Protein AF-A0A7X8B6Q8-F1 (afdb_monomer_lite)

Structure (mmCIF, N/CA/C/O backbone):
data_AF-A0A7X8B6Q8-F1
#
_entry.id   AF-A0A7X8B6Q8-F1
#
loop_
_atom_site.group_PDB
_atom_site.id
_atom_site.type_symbol
_atom_site.label_atom_id
_atom_site.label_alt_id
_atom_site.label_comp_id
_atom_site.label_asym_id
_atom_site.label_entity_id
_atom_site.label_seq_id
_atom_site.pdbx_PDB_ins_code
_atom_site.Cartn_x
_atom_site.Cartn_y
_atom_site.Cartn_z
_atom_site.occupancy
_atom_site.B_iso_or_equiv
_atom_site.auth_seq_id
_atom_site.auth_comp_id
_atom_site.auth_asym_id
_atom_site.auth_atom_id
_atom_site.pdbx_PDB_model_num
ATOM 1 N N . MET A 1 1 ? -14.117 15.485 -7.821 1.00 44.62 1 MET A N 1
ATOM 2 C CA . MET A 1 1 ? -12.873 15.792 -7.084 1.00 44.62 1 MET A CA 1
ATOM 3 C C . MET A 1 1 ? -12.326 14.470 -6.562 1.00 44.62 1 MET A C 1
ATOM 5 O O . MET A 1 1 ? -12.968 13.902 -5.698 1.00 44.62 1 MET A O 1
ATOM 9 N N . GLY A 1 2 ? -11.271 13.896 -7.149 1.00 49.81 2 GLY A N 1
ATOM 10 C CA . GLY A 1 2 ? -10.800 12.561 -6.719 1.00 49.81 2 GLY A CA 1
ATOM 11 C C . GLY A 1 2 ? -9.535 12.021 -7.396 1.00 49.81 2 GLY A C 1
ATOM 12 O O . GLY A 1 2 ? -9.106 10.911 -7.097 1.00 49.81 2 GLY A O 1
ATOM 13 N N . THR A 1 3 ? -8.932 12.778 -8.315 1.00 51.31 3 THR A N 1
ATOM 14 C CA . THR A 1 3 ? -7.701 12.407 -9.034 1.00 51.31 3 THR A CA 1
ATOM 15 C C . THR A 1 3 ? -6.454 13.127 -8.520 1.00 51.31 3 THR A C 1
ATOM 17 O O . THR A 1 3 ? -5.347 12.645 -8.758 1.00 51.31 3 THR A O 1
ATOM 20 N N . SER A 1 4 ? -6.618 14.248 -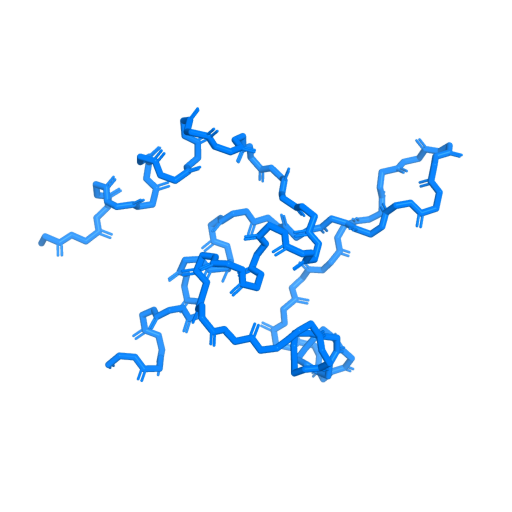7.812 1.00 57.91 4 SER A N 1
ATOM 21 C CA . SER A 1 4 ? -5.511 15.090 -7.343 1.00 57.91 4 SER A CA 1
ATOM 22 C C . SER A 1 4 ? -4.692 14.404 -6.251 1.00 57.91 4 SER A C 1
ATOM 24 O O . SER A 1 4 ? -3.471 14.370 -6.343 1.00 57.91 4 SER A O 1
ATOM 26 N N . ASP A 1 5 ? -5.351 13.756 -5.290 1.00 66.00 5 ASP A N 1
ATOM 27 C CA . ASP A 1 5 ? -4.690 13.070 -4.174 1.00 66.00 5 ASP A CA 1
ATOM 28 C C . ASP A 1 5 ? -3.828 11.892 -4.647 1.00 66.00 5 ASP A C 1
ATOM 30 O O . ASP A 1 5 ? -2.729 11.666 -4.147 1.00 66.00 5 ASP A O 1
ATOM 34 N N . ILE A 1 6 ? -4.291 11.166 -5.673 1.00 65.62 6 ILE A N 1
ATOM 35 C CA . ILE A 1 6 ? -3.550 10.039 -6.254 1.00 65.62 6 ILE A CA 1
ATOM 36 C C . ILE A 1 6 ? -2.296 10.540 -6.976 1.00 65.62 6 ILE A C 1
ATOM 38 O O . ILE A 1 6 ? -1.233 9.933 -6.845 1.00 65.62 6 ILE A O 1
ATOM 42 N N . GLN A 1 7 ? -2.406 11.635 -7.738 1.00 67.44 7 GLN A N 1
ATOM 43 C CA . GLN A 1 7 ? -1.255 12.217 -8.431 1.00 67.44 7 GLN A CA 1
ATOM 44 C C . GLN A 1 7 ? -0.236 12.806 -7.457 1.00 67.44 7 GLN A C 1
ATOM 46 O O . GLN A 1 7 ? 0.957 12.592 -7.659 1.00 67.44 7 GLN A O 1
ATOM 51 N N . ASP A 1 8 ? -0.682 13.458 -6.384 1.00 70.31 8 ASP A N 1
ATOM 52 C CA . ASP A 1 8 ? 0.207 14.005 -5.355 1.00 70.31 8 ASP A CA 1
ATOM 53 C C . ASP A 1 8 ? 0.975 12.884 -4.632 1.00 70.31 8 ASP A C 1
ATOM 55 O O . ASP A 1 8 ? 2.199 12.925 -4.504 1.00 70.31 8 ASP A O 1
ATOM 59 N N . LEU A 1 9 ? 0.285 11.787 -4.296 1.00 68.56 9 LEU A N 1
ATOM 60 C CA . LEU A 1 9 ? 0.898 10.578 -3.738 1.00 68.56 9 LEU A CA 1
ATOM 61 C C . LEU A 1 9 ? 1.909 9.929 -4.695 1.00 68.56 9 LEU A C 1
ATOM 63 O O . LEU A 1 9 ? 2.972 9.479 -4.256 1.00 68.56 9 LEU A O 1
ATOM 67 N N . ILE A 1 10 ? 1.605 9.881 -5.996 1.00 71.38 10 ILE A N 1
ATOM 68 C CA . ILE A 1 10 ? 2.524 9.358 -7.018 1.00 71.38 10 ILE A CA 1
ATOM 69 C C . ILE A 1 10 ? 3.741 10.275 -7.179 1.00 71.38 10 ILE A C 1
ATOM 71 O O . ILE A 1 10 ? 4.853 9.768 -7.311 1.00 71.38 10 ILE A O 1
ATOM 75 N N . ALA A 1 11 ? 3.565 11.595 -7.151 1.00 72.12 11 ALA A N 1
ATOM 76 C CA . ALA A 1 11 ? 4.666 12.549 -7.244 1.00 72.12 11 ALA A CA 1
ATOM 77 C C . ALA A 1 11 ? 5.578 12.479 -6.007 1.00 72.12 11 ALA A C 1
ATOM 79 O O . ALA A 1 11 ? 6.801 12.500 -6.136 1.00 72.12 11 ALA A O 1
ATOM 80 N N . LYS A 1 12 ? 4.992 12.325 -4.815 1.00 72.19 12 LYS A N 1
ATOM 81 C CA . LYS A 1 12 ? 5.708 12.325 -3.533 1.00 72.19 12 LYS A CA 1
ATOM 82 C C . LYS A 1 12 ? 6.433 11.015 -3.226 1.00 72.19 12 LYS A C 1
ATOM 84 O O . LYS A 1 12 ? 7.526 11.039 -2.668 1.00 72.19 12 LYS A O 1
ATOM 89 N N . HIS A 1 13 ? 5.844 9.871 -3.578 1.00 67.94 13 HIS A N 1
ATOM 90 C CA . HIS A 1 13 ? 6.389 8.551 -3.234 1.00 67.94 13 HIS A CA 1
ATOM 91 C C . HIS A 1 13 ? 6.789 7.695 -4.445 1.00 67.94 13 HIS A C 1
ATOM 93 O O . HIS A 1 13 ? 7.304 6.585 -4.283 1.00 67.94 13 HIS A O 1
ATOM 99 N N . GLY A 1 14 ? 6.579 8.201 -5.660 1.00 72.81 14 GLY A N 1
ATOM 100 C CA . GLY A 1 14 ? 6.797 7.476 -6.905 1.00 72.81 14 GLY A CA 1
ATOM 101 C C . GLY A 1 14 ? 5.639 6.541 -7.264 1.00 72.81 14 GLY A C 1
ATOM 102 O O . GLY A 1 14 ? 4.654 6.386 -6.541 1.00 72.81 14 GLY A O 1
ATOM 103 N N . SER A 1 15 ? 5.758 5.867 -8.410 1.00 73.12 15 SER A N 1
ATOM 104 C CA . SER A 1 15 ? 4.722 4.954 -8.920 1.00 73.12 15 SER A CA 1
ATOM 105 C C . SER A 1 15 ? 4.624 3.624 -8.157 1.00 73.12 15 SER A C 1
ATOM 107 O O . SER A 1 15 ? 3.646 2.889 -8.320 1.00 73.12 15 SER A O 1
ATOM 109 N N . MET A 1 16 ? 5.634 3.288 -7.349 1.00 74.88 16 MET A N 1
ATOM 110 C CA . MET A 1 16 ? 5.703 2.052 -6.570 1.00 74.88 16 MET A CA 1
ATOM 111 C C . MET A 1 16 ? 6.236 2.323 -5.162 1.00 74.88 16 MET A C 1
ATOM 113 O O . MET A 1 16 ? 7.384 2.730 -4.990 1.00 74.88 16 MET A O 1
ATOM 117 N N . VAL A 1 17 ? 5.430 2.001 -4.158 1.00 77.50 17 VAL A N 1
ATOM 118 C CA . VAL A 1 17 ? 5.722 2.194 -2.738 1.00 77.50 17 VAL A CA 1
ATOM 119 C C . VAL A 1 17 ? 6.025 0.879 -2.034 1.00 77.50 17 VAL A C 1
ATOM 121 O O . VAL A 1 17 ? 5.579 -0.195 -2.433 1.00 77.50 17 VAL A O 1
ATOM 124 N N . SER A 1 18 ? 6.828 0.948 -0.976 1.00 79.00 18 SER A N 1
ATOM 125 C CA . SER A 1 18 ? 7.081 -0.201 -0.103 1.00 79.00 18 SER A CA 1
ATOM 126 C C . SER A 1 18 ? 5.929 -0.397 0.893 1.00 79.00 18 SER A C 1
ATOM 128 O O . SER A 1 18 ? 5.158 0.527 1.136 1.00 79.00 18 SER A O 1
ATOM 130 N N . TYR A 1 19 ? 5.811 -1.584 1.495 1.00 76.19 19 TYR A N 1
ATOM 131 C CA . TYR A 1 19 ? 4.814 -1.853 2.543 1.00 76.19 19 TYR A CA 1
ATOM 132 C C . TYR A 1 19 ? 4.799 -0.845 3.708 1.00 76.19 19 TYR A C 1
ATOM 134 O O . TYR A 1 19 ? 3.7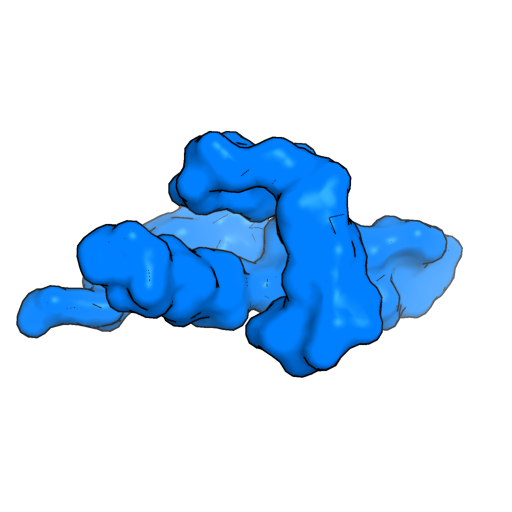03 -0.422 4.064 1.00 76.19 19 TYR A O 1
ATOM 142 N N . PRO A 1 20 ? 5.940 -0.464 4.322 1.00 79.38 20 PRO A N 1
ATOM 143 C CA . PRO A 1 20 ? 5.922 0.520 5.406 1.00 79.38 20 PRO A CA 1
ATOM 144 C C . PRO A 1 20 ? 5.448 1.895 4.922 1.00 79.38 20 PRO A C 1
ATOM 146 O O . PRO A 1 20 ? 4.590 2.491 5.557 1.00 79.38 20 PRO A O 1
ATOM 149 N N . THR A 1 21 ? 5.887 2.340 3.741 1.00 78.56 21 THR A N 1
ATOM 150 C CA . THR A 1 21 ? 5.403 3.596 3.144 1.00 78.56 21 THR A CA 1
ATOM 151 C C . THR A 1 21 ? 3.898 3.552 2.868 1.00 78.56 21 THR A C 1
ATOM 153 O O . THR A 1 21 ? 3.178 4.499 3.155 1.00 78.56 21 THR A O 1
ATOM 156 N N . ALA A 1 22 ? 3.392 2.435 2.342 1.00 76.88 22 ALA A N 1
ATOM 157 C CA . ALA A 1 22 ? 1.962 2.262 2.112 1.00 76.88 22 ALA A CA 1
ATOM 158 C C . ALA A 1 22 ? 1.165 2.271 3.426 1.00 76.88 22 ALA A C 1
ATOM 160 O O . ALA A 1 22 ? 0.067 2.819 3.449 1.00 76.88 22 ALA A O 1
ATOM 161 N N . ALA A 1 23 ? 1.714 1.702 4.503 1.00 81.00 23 ALA A N 1
ATOM 162 C CA . ALA A 1 23 ? 1.095 1.692 5.826 1.00 81.00 23 ALA A CA 1
ATOM 163 C C . ALA A 1 23 ? 0.954 3.102 6.415 1.00 81.00 23 ALA A C 1
ATOM 165 O O . ALA A 1 23 ? -0.098 3.425 6.958 1.00 81.00 23 ALA A O 1
ATOM 166 N N . GLU A 1 24 ? 1.968 3.953 6.247 1.00 81.69 24 GLU A N 1
ATOM 167 C CA . GLU A 1 24 ? 1.897 5.370 6.627 1.00 81.69 24 GLU A CA 1
ATOM 168 C C . GLU A 1 24 ? 0.814 6.108 5.830 1.00 81.69 24 GLU A C 1
ATOM 170 O O . GLU A 1 24 ? -0.003 6.819 6.405 1.00 81.69 24 GLU A O 1
ATOM 175 N N . ILE A 1 25 ? 0.749 5.873 4.516 1.00 76.81 25 ILE A N 1
ATOM 176 C CA . ILE A 1 25 ? -0.218 6.518 3.615 1.00 76.81 25 ILE A CA 1
ATOM 177 C C . ILE A 1 25 ? -1.667 6.110 3.928 1.00 76.81 25 ILE A C 1
ATOM 179 O O . ILE A 1 25 ? -2.564 6.946 3.920 1.00 76.81 25 ILE A O 1
ATOM 183 N N . THR A 1 26 ? -1.917 4.824 4.188 1.00 73.62 26 THR A N 1
ATOM 184 C CA . THR A 1 26 ? -3.273 4.316 4.472 1.00 73.62 26 THR A CA 1
ATOM 185 C C . THR A 1 26 ? -3.649 4.382 5.951 1.00 73.62 26 THR A C 1
ATOM 187 O O . THR A 1 26 ? -4.797 4.113 6.280 1.00 73.62 26 THR A O 1
ATOM 190 N N . THR A 1 27 ? -2.713 4.700 6.856 1.00 78.94 27 THR A N 1
ATOM 191 C CA . THR A 1 27 ? -2.880 4.527 8.318 1.00 78.94 27 THR A CA 1
ATOM 192 C C . THR A 1 27 ? -3.225 3.073 8.713 1.00 78.94 27 THR A C 1
ATOM 194 O O . THR A 1 27 ? -3.700 2.777 9.807 1.00 78.94 27 THR A O 1
ATOM 197 N N . VAL A 1 28 ? -2.957 2.109 7.828 1.00 79.19 28 VAL A N 1
ATOM 198 C CA . VAL A 1 28 ? -3.268 0.687 8.020 1.00 79.19 28 VAL A CA 1
ATOM 199 C C . VAL A 1 28 ? -1.986 -0.091 8.295 1.00 79.19 28 VAL A C 1
ATOM 201 O O . VAL A 1 28 ? -0.942 0.159 7.705 1.00 79.19 28 VAL A O 1
ATOM 204 N N . SER A 1 29 ? -2.052 -1.103 9.162 1.00 80.31 29 SER A N 1
ATOM 205 C CA . SER A 1 29 ? -0.878 -1.924 9.472 1.00 80.31 29 SER A CA 1
ATOM 206 C C . SER A 1 29 ? -0.336 -2.693 8.254 1.00 80.31 29 SER A C 1
ATOM 208 O O . SER A 1 29 ? -1.085 -3.226 7.428 1.00 80.31 29 SER A O 1
ATOM 210 N N . VAL A 1 30 ? 0.988 -2.883 8.211 1.00 81.62 30 VAL A N 1
ATOM 211 C CA . VAL A 1 30 ? 1.669 -3.725 7.206 1.00 81.62 30 VAL A CA 1
ATOM 212 C C . VAL A 1 30 ? 1.100 -5.149 7.167 1.00 81.62 30 VAL A C 1
ATOM 214 O O . VAL A 1 30 ? 1.043 -5.768 6.105 1.00 81.62 30 VAL A O 1
ATOM 217 N N . ARG A 1 31 ? 0.656 -5.686 8.312 1.00 82.31 31 ARG A N 1
ATOM 218 C CA . ARG A 1 31 ? 0.031 -7.015 8.399 1.00 82.31 31 ARG A CA 1
ATOM 219 C C . ARG A 1 31 ? -1.276 -7.065 7.610 1.00 82.31 31 ARG A C 1
ATOM 221 O O . ARG A 1 31 ? -1.494 -8.021 6.869 1.00 82.31 31 ARG A O 1
ATOM 228 N N . THR A 1 32 ? -2.119 -6.045 7.744 1.00 81.06 32 THR A N 1
ATOM 229 C CA . THR A 1 32 ? -3.376 -5.941 6.994 1.00 81.06 32 THR A CA 1
ATOM 230 C C . THR A 1 32 ? -3.106 -5.782 5.503 1.00 81.06 32 THR A C 1
ATOM 232 O O . THR A 1 32 ? -3.728 -6.484 4.711 1.00 81.06 32 THR A O 1
ATOM 235 N N . LEU A 1 33 ? -2.126 -4.959 5.116 1.00 77.94 33 LEU A N 1
ATOM 236 C CA . LEU A 1 33 ? -1.721 -4.827 3.712 1.00 77.94 33 LEU A CA 1
ATOM 237 C C . LEU A 1 33 ? -1.231 -6.161 3.135 1.00 77.94 33 LEU A C 1
ATOM 239 O O . LEU A 1 33 ? -1.646 -6.547 2.049 1.00 77.94 33 LEU A O 1
ATOM 243 N N . LYS A 1 34 ? -0.406 -6.918 3.871 1.00 79.12 34 LYS A N 1
ATOM 244 C CA . LYS A 1 34 ? 0.024 -8.265 3.452 1.00 79.12 34 LYS A CA 1
ATOM 245 C C . LYS A 1 34 ? -1.150 -9.235 3.320 1.00 79.12 34 LYS A C 1
ATOM 247 O O . LYS A 1 34 ? -1.143 -10.053 2.407 1.00 79.12 34 LYS A O 1
ATOM 252 N N . ARG A 1 35 ? -2.148 -9.147 4.206 1.00 80.69 35 ARG A N 1
ATOM 253 C CA . ARG A 1 35 ? -3.369 -9.962 4.134 1.00 80.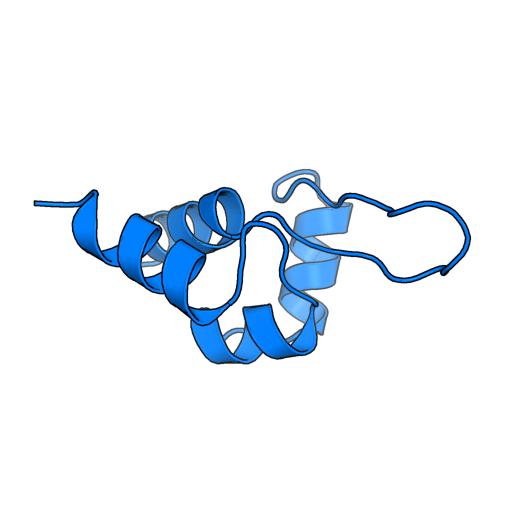69 35 ARG A CA 1
ATOM 254 C C . ARG A 1 35 ? -4.204 -9.6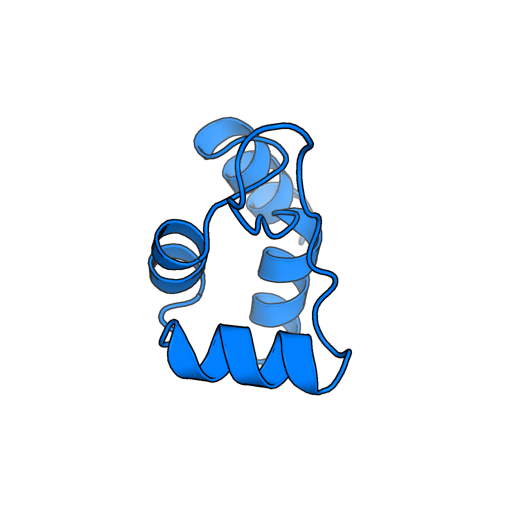13 2.902 1.00 80.69 35 ARG A C 1
ATOM 256 O O . ARG A 1 35 ? -4.651 -10.521 2.222 1.00 80.69 35 ARG A O 1
ATOM 263 N N . LEU A 1 36 ? -4.369 -8.329 2.590 1.00 76.06 36 LEU A N 1
ATOM 264 C CA . LEU A 1 36 ? -5.078 -7.873 1.388 1.00 76.06 36 LEU A CA 1
ATOM 265 C C . LEU A 1 36 ? -4.365 -8.317 0.108 1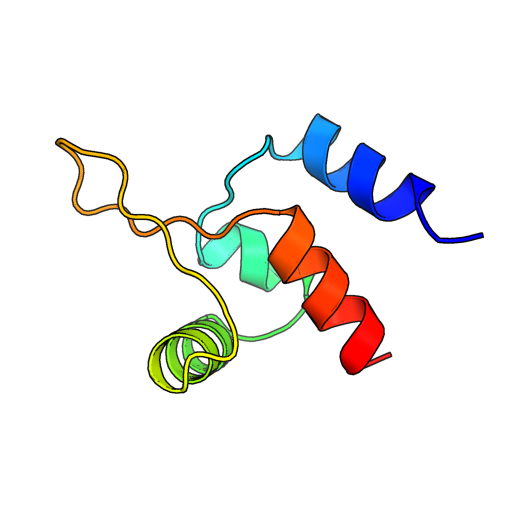.00 76.06 36 LEU A C 1
ATOM 267 O O . LEU A 1 36 ? -5.008 -8.797 -0.818 1.00 76.06 36 LEU A O 1
ATOM 271 N N . THR A 1 37 ? -3.033 -8.253 0.094 1.00 76.31 37 THR A N 1
ATOM 272 C CA . THR A 1 37 ? -2.233 -8.825 -0.993 1.00 76.31 37 THR A CA 1
ATOM 273 C C . THR A 1 37 ? -2.435 -10.336 -1.112 1.00 76.31 37 THR A C 1
ATOM 275 O O . THR A 1 37 ? -2.602 -10.844 -2.215 1.00 76.31 37 THR A O 1
ATOM 278 N N . ALA A 1 38 ? -2.430 -11.067 0.008 1.00 74.75 38 ALA A N 1
ATOM 279 C CA . ALA A 1 38 ? -2.647 -12.515 0.014 1.00 74.75 38 ALA A CA 1
ATOM 280 C C . ALA A 1 38 ? -4.069 -12.903 -0.426 1.00 74.75 38 ALA A C 1
ATOM 282 O O . ALA A 1 38 ? -4.243 -13.934 -1.066 1.00 74.75 38 ALA A O 1
ATOM 283 N N . ASN A 1 39 ? -5.059 -12.059 -0.131 1.00 77.50 39 ASN A N 1
ATOM 284 C CA . ASN A 1 39 ? -6.444 -12.216 -0.576 1.00 77.50 39 ASN A CA 1
ATOM 285 C C . ASN A 1 39 ? -6.649 -11.848 -2.057 1.00 77.50 39 ASN A C 1
ATOM 287 O O . ASN A 1 39 ? -7.717 -12.113 -2.598 1.00 77.50 39 ASN A O 1
ATOM 291 N N . GLY A 1 40 ? -5.658 -11.233 -2.712 1.00 72.25 40 GLY A N 1
ATOM 292 C CA . GLY A 1 40 ? -5.756 -10.786 -4.105 1.00 72.25 40 GLY A CA 1
ATOM 293 C C . GLY A 1 40 ? -6.438 -9.427 -4.300 1.00 72.25 40 GLY A C 1
ATOM 294 O O . GLY A 1 40 ? -6.521 -8.960 -5.431 1.00 72.25 40 GLY A O 1
ATOM 295 N N . ASP A 1 41 ? -6.864 -8.759 -3.223 1.00 72.50 41 ASP A N 1
ATOM 296 C CA . ASP A 1 41 ? -7.451 -7.409 -3.269 1.00 72.50 41 ASP A CA 1
ATOM 297 C C . ASP A 1 41 ? -6.410 -6.321 -3.594 1.00 72.50 41 ASP A C 1
ATOM 299 O O . ASP A 1 41 ? -6.781 -5.215 -3.987 1.00 72.50 41 ASP A O 1
ATOM 303 N N . LEU A 1 42 ? -5.110 -6.604 -3.418 1.00 72.69 42 LEU A N 1
ATOM 304 C CA . LEU A 1 42 ? -4.041 -5.631 -3.650 1.00 72.69 42 LEU A CA 1
ATOM 305 C C . LEU A 1 42 ? -2.915 -6.210 -4.529 1.00 72.69 42 LEU A C 1
ATOM 307 O O . LEU A 1 42 ? -2.209 -7.129 -4.099 1.00 72.69 42 LEU A O 1
ATOM 311 N N . PRO A 1 43 ? -2.694 -5.681 -5.748 1.00 71.06 43 PRO A N 1
ATOM 312 C CA . PRO A 1 43 ? -1.640 -6.168 -6.625 1.00 71.06 43 PRO A CA 1
ATOM 313 C C . PRO A 1 43 ? -0.263 -5.789 -6.076 1.00 71.06 43 PRO A C 1
ATOM 315 O O . PRO A 1 43 ? 0.062 -4.619 -5.848 1.00 71.06 43 PRO A O 1
ATOM 318 N N . CYS A 1 44 ? 0.573 -6.806 -5.881 1.00 72.44 44 CYS A N 1
ATOM 319 C CA . CYS A 1 44 ? 1.925 -6.648 -5.374 1.00 72.44 44 CYS A CA 1
ATOM 320 C C . CYS A 1 44 ? 2.940 -7.006 -6.454 1.00 72.44 44 CYS A C 1
ATOM 322 O O . CYS A 1 44 ? 2.970 -8.119 -6.976 1.00 72.44 44 CYS A O 1
ATOM 324 N N . TYR A 1 45 ? 3.787 -6.038 -6.775 1.00 71.38 45 TYR A N 1
ATOM 325 C CA . TYR A 1 45 ? 4.805 -6.149 -7.799 1.00 71.38 45 TYR A CA 1
ATOM 326 C C . TYR A 1 45 ? 6.144 -6.459 -7.142 1.00 71.38 45 TYR A C 1
ATOM 328 O O . TYR A 1 45 ? 6.602 -5.774 -6.225 1.00 71.38 45 TYR A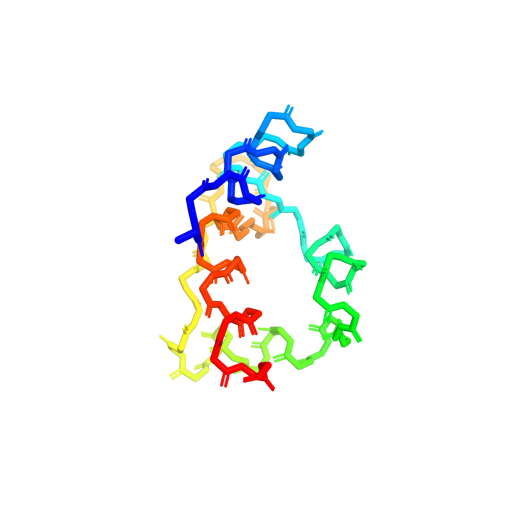 O 1
ATOM 336 N N . ARG A 1 46 ? 6.800 -7.508 -7.629 1.00 64.81 46 ARG A N 1
ATOM 337 C CA . ARG A 1 46 ? 8.176 -7.832 -7.260 1.00 64.81 46 ARG A CA 1
ATOM 338 C C . ARG A 1 46 ? 9.095 -7.216 -8.309 1.00 64.81 46 ARG A C 1
ATOM 340 O O . ARG A 1 46 ? 9.064 -7.642 -9.459 1.00 64.81 46 ARG A O 1
ATOM 347 N N . ILE A 1 47 ? 9.905 -6.227 -7.933 1.00 62.50 47 ILE A N 1
ATOM 348 C CA . ILE A 1 47 ? 10.927 -5.691 -8.845 1.00 62.50 47 ILE A CA 1
ATOM 349 C C . ILE A 1 47 ? 12.148 -6.613 -8.800 1.00 62.50 47 ILE A C 1
ATOM 351 O O . ILE A 1 47 ? 12.657 -6.918 -7.726 1.00 62.50 47 ILE A O 1
ATOM 355 N N . GLY A 1 48 ? 12.594 -7.086 -9.964 1.00 52.88 48 GLY A N 1
ATOM 356 C CA . GLY A 1 48 ? 13.689 -8.047 -10.098 1.00 52.88 48 GLY A CA 1
ATOM 357 C C . GLY A 1 48 ? 15.008 -7.599 -9.451 1.00 52.88 48 GLY A C 1
ATOM 358 O O . GLY A 1 48 ? 15.332 -6.416 -9.406 1.00 52.88 48 GLY A O 1
ATOM 359 N N . ARG A 1 49 ? 15.771 -8.597 -8.983 1.00 54.84 49 ARG A N 1
ATOM 360 C CA . ARG A 1 49 ? 17.031 -8.576 -8.203 1.00 54.84 49 ARG A CA 1
ATOM 361 C C . ARG A 1 49 ? 16.911 -8.343 -6.696 1.00 54.84 49 ARG A C 1
ATOM 363 O O . ARG A 1 49 ? 17.563 -9.060 -5.944 1.00 54.84 49 ARG A O 1
ATOM 370 N N . SER A 1 50 ? 16.033 -7.459 -6.241 1.00 55.19 50 SER A N 1
ATOM 371 C CA . SER A 1 50 ? 15.753 -7.304 -4.809 1.00 55.19 50 SER A CA 1
ATOM 372 C C . SER A 1 50 ? 14.445 -8.017 -4.482 1.00 55.19 50 SER A C 1
ATOM 374 O O . SER A 1 50 ? 13.425 -7.733 -5.095 1.00 55.19 50 SER A O 1
ATOM 376 N N . LYS A 1 51 ? 14.406 -8.908 -3.483 1.00 56.84 51 LYS A N 1
ATOM 377 C CA . LYS A 1 51 ? 13.157 -9.518 -2.955 1.00 56.84 51 LYS A CA 1
ATOM 378 C C . LYS A 1 51 ? 12.187 -8.485 -2.325 1.00 56.84 51 LYS A C 1
ATOM 380 O O . LYS A 1 51 ? 11.358 -8.831 -1.488 1.00 56.84 51 LYS A O 1
ATOM 385 N N . ALA A 1 52 ? 12.291 -7.213 -2.697 1.00 60.31 52 ALA A N 1
ATOM 386 C CA . ALA A 1 52 ? 11.448 -6.132 -2.240 1.00 60.31 52 ALA A CA 1
ATOM 387 C C . ALA A 1 52 ? 10.095 -6.211 -2.953 1.00 60.31 52 ALA A C 1
ATOM 389 O O . ALA A 1 52 ? 9.974 -6.008 -4.162 1.00 60.31 52 ALA A O 1
ATOM 390 N N . LEU A 1 53 ? 9.072 -6.530 -2.171 1.00 67.06 53 LEU A N 1
ATOM 391 C CA . LEU A 1 53 ? 7.686 -6.417 -2.582 1.00 67.06 53 LEU A CA 1
ATOM 392 C C . LEU A 1 53 ? 7.292 -4.936 -2.576 1.00 67.06 53 LEU A C 1
ATOM 394 O O . LEU A 1 53 ? 7.443 -4.261 -1.553 1.00 67.06 53 LEU A O 1
ATOM 398 N N . ARG A 1 54 ? 6.791 -4.440 -3.707 1.00 72.81 54 ARG A N 1
ATOM 399 C CA . ARG A 1 54 ? 6.272 -3.080 -3.844 1.00 72.81 54 ARG A CA 1
ATOM 400 C C . ARG A 1 54 ? 4.813 -3.092 -4.275 1.00 72.81 54 ARG A C 1
ATOM 402 O O . ARG A 1 54 ? 4.364 -3.958 -5.019 1.00 72.81 54 ARG A O 1
ATOM 409 N N . LEU A 1 55 ? 4.072 -2.121 -3.774 1.00 74.12 55 LEU A N 1
ATOM 410 C CA . LEU A 1 55 ? 2.674 -1.873 -4.085 1.00 74.12 55 LEU A CA 1
ATOM 411 C C . LEU A 1 55 ? 2.610 -0.672 -5.021 1.00 74.12 55 LEU A C 1
ATOM 413 O O . LEU A 1 55 ? 3.388 0.271 -4.879 1.00 74.12 55 LEU A O 1
ATOM 417 N N . ARG A 1 56 ? 1.707 -0.692 -5.997 1.00 76.19 56 ARG A N 1
ATOM 418 C CA . ARG A 1 56 ? 1.501 0.475 -6.853 1.00 76.19 56 ARG A CA 1
ATOM 419 C C . ARG A 1 56 ? 0.697 1.514 -6.076 1.00 76.19 56 ARG A C 1
ATOM 421 O O . ARG A 1 56 ? -0.338 1.202 -5.492 1.00 76.19 56 ARG A O 1
ATOM 428 N N . THR A 1 57 ? 1.166 2.756 -6.090 1.00 72.81 57 THR A N 1
ATOM 429 C CA . THR A 1 57 ? 0.576 3.858 -5.313 1.00 72.81 57 THR A CA 1
ATOM 430 C C . THR A 1 57 ? -0.886 4.105 -5.688 1.00 72.81 57 THR A C 1
ATOM 432 O O . THR A 1 57 ? -1.708 4.370 -4.821 1.00 72.81 57 THR A O 1
ATOM 435 N N . ALA A 1 58 ? -1.240 3.917 -6.964 1.00 71.56 58 ALA A N 1
ATOM 436 C CA . ALA A 1 58 ? -2.619 4.017 -7.439 1.00 71.56 58 ALA A CA 1
ATOM 437 C C . ALA A 1 58 ? -3.562 2.986 -6.792 1.00 71.56 58 ALA A C 1
ATOM 439 O O . ALA A 1 58 ? -4.708 3.308 -6.495 1.00 71.56 58 ALA A O 1
ATOM 440 N N . ASP A 1 59 ? -3.090 1.761 -6.552 1.00 73.00 59 ASP A N 1
ATOM 441 C CA . ASP A 1 59 ? -3.897 0.709 -5.926 1.00 73.00 59 ASP A CA 1
ATOM 442 C C . ASP A 1 59 ? -4.028 0.937 -4.415 1.00 73.00 59 ASP A C 1
ATOM 444 O O . ASP A 1 59 ? -5.099 0.737 -3.847 1.00 73.00 59 ASP A O 1
ATOM 448 N N . VAL A 1 60 ? -2.974 1.456 -3.774 1.00 74.00 60 VAL A N 1
ATOM 449 C CA . VAL A 1 60 ? -3.035 1.918 -2.377 1.00 74.00 60 VAL A CA 1
ATOM 450 C C . VAL A 1 60 ? -4.030 3.075 -2.233 1.00 74.00 60 VAL A C 1
ATOM 452 O O . VAL A 1 60 ? -4.840 3.069 -1.314 1.00 74.00 60 VAL A O 1
ATOM 455 N N . ALA A 1 61 ? -4.037 4.033 -3.160 1.00 72.00 61 ALA A N 1
ATOM 456 C CA . ALA A 1 61 ? -4.980 5.148 -3.122 1.00 72.00 61 ALA A CA 1
ATOM 457 C C . ALA A 1 61 ? -6.436 4.705 -3.357 1.00 72.00 61 ALA A C 1
ATOM 459 O O . ALA A 1 61 ? -7.349 5.197 -2.697 1.00 72.00 61 ALA A O 1
ATOM 460 N N . LYS A 1 62 ? -6.666 3.721 -4.236 1.00 72.62 62 LYS A N 1
ATOM 461 C CA . LYS A 1 62 ? -7.986 3.086 -4.386 1.00 72.62 62 LYS A CA 1
ATOM 462 C C . LYS A 1 62 ? -8.431 2.363 -3.116 1.00 72.62 62 LYS A C 1
ATOM 464 O O . LYS A 1 62 ? -9.615 2.379 -2.795 1.00 72.62 62 LYS A O 1
ATOM 469 N N . LEU A 1 63 ? -7.499 1.748 -2.385 1.00 69.88 63 LEU A N 1
ATOM 470 C CA . LEU A 1 63 ? -7.802 1.124 -1.100 1.00 69.88 63 LEU A CA 1
ATOM 471 C C . LEU A 1 63 ? -8.278 2.163 -0.074 1.00 69.88 63 LEU A C 1
ATOM 473 O O . LEU A 1 63 ? -9.242 1.889 0.631 1.00 69.88 63 LEU A O 1
ATOM 477 N N . ILE A 1 64 ? -7.666 3.355 -0.035 1.00 69.62 64 ILE A N 1
ATOM 478 C CA . ILE A 1 64 ? -8.131 4.470 0.813 1.00 69.62 64 ILE A CA 1
ATOM 479 C C . ILE A 1 64 ? -9.574 4.835 0.461 1.00 69.62 64 ILE A C 1
ATOM 481 O O . ILE A 1 64 ? -10.420 4.875 1.346 1.00 69.62 64 ILE A O 1
ATOM 485 N N . GLN A 1 65 ? -9.877 5.026 -0.827 1.00 66.06 65 GLN A N 1
ATOM 486 C CA . GLN A 1 65 ? -11.229 5.387 -1.277 1.00 66.06 65 GLN A CA 1
ATOM 487 C C . GLN A 1 65 ? -12.292 4.323 -0.968 1.00 66.06 65 GLN A C 1
ATOM 489 O O . GLN A 1 65 ? -13.466 4.656 -0.890 1.00 66.06 65 GLN A O 1
ATOM 494 N N . ARG A 1 66 ? -11.910 3.048 -0.813 1.00 62.31 66 ARG A N 1
ATOM 495 C CA . ARG A 1 66 ? -12.842 1.965 -0.457 1.00 62.31 66 ARG A CA 1
ATOM 496 C C . ARG A 1 66 ? -13.155 1.913 1.042 1.00 62.31 66 ARG A C 1
ATOM 498 O O . ARG A 1 66 ? -14.165 1.327 1.417 1.00 62.31 66 ARG A O 1
ATOM 505 N N . VAL A 1 67 ? -12.259 2.428 1.883 1.00 57.88 67 VAL A N 1
ATOM 506 C CA . VAL A 1 67 ? -12.381 2.382 3.350 1.00 57.88 67 VAL A CA 1
ATOM 507 C C . VAL A 1 67 ? -12.910 3.708 3.924 1.00 57.88 67 VAL A C 1
ATOM 509 O O . VAL A 1 67 ? -13.419 3.697 5.042 1.00 57.88 67 VAL A O 1
ATOM 512 N N . ALA A 1 68 ? -12.792 4.813 3.178 1.00 45.78 68 ALA A N 1
ATOM 513 C CA . ALA A 1 68 ? -13.302 6.141 3.534 1.00 45.78 68 ALA A CA 1
ATOM 514 C C . ALA A 1 68 ? -14.821 6.292 3.351 1.00 45.78 68 ALA A C 1
ATOM 516 O O . ALA A 1 68 ? -15.389 5.617 2.461 1.00 45.78 68 ALA A O 1
#

pLDDT: mean 70.44, std 8.98, range [44.62, 82.31]

Secondary structure (DSSP, 8-state):
--SHHHHHHHHHH-SEEEHHHHHHHHT--HHHHHHHHHTTSS-EEE-TTS--EEEEHHHHHHHHHHH-

Sequence (68 aa):
MGTSDIQDLIAKHGSMVSYPTAAEITTVSVRTLKRLTANGDLPCYRIGRSKALRLRTADVAKLIQRVA

Radius of gyration: 11.48 Å; chains: 1; bounding box: 30×28×20 Å

Foldseek 3Di:
DQVPVLVVQCVVQNQKHALVRLCVVLVHHSVVVVVCVVVVLFDWDQDPPDNTIIGGSNSSSVVSVVVD